Protein AF-A0A938CR38-F1 (afdb_monomer)

Foldseek 3Di:
DPDDPPCPVVDDDPLVVVVVLQVVLCVVVVNPLCRSCVVVVHHSVVSVVSVVVVVVVDPDPPPPPDD

Nearest PDB structures (foldseek):
  4l5e-assembly1_A-2  TM=9.038E-01  e=8.162E-02  Aquifex aeolicus VF5
  1etv-assembly1_B  TM=8.848E-01  e=5.922E-02  Escherichia coli
  1fip-assembly1_B  TM=8.845E-01  e=9.281E-02  Escherichia coli
  1ety-assembly1_B  TM=8.847E-01  e=2.280E-01  Escherichia coli
  1etw-assembly1_A  TM=7.323E-01  e=1.454E-01  Escherichia coli

Structure (mmCIF, N/CA/C/O backbone):
data_AF-A0A938CR38-F1
#
_entry.id   AF-A0A938CR38-F1
#
loop_
_atom_si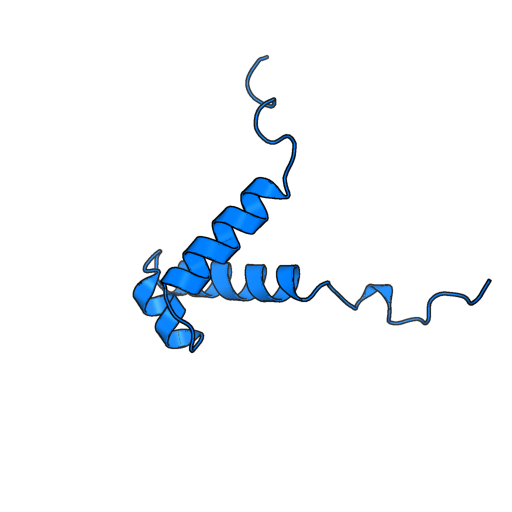te.group_PDB
_atom_site.id
_atom_site.type_symbol
_atom_site.label_atom_id
_atom_site.label_alt_id
_atom_site.label_comp_id
_atom_site.label_asym_id
_atom_site.label_entity_id
_atom_site.label_seq_id
_atom_site.pdbx_PDB_ins_code
_atom_site.Cartn_x
_atom_site.Cartn_y
_atom_site.Cartn_z
_atom_site.occupancy
_atom_site.B_iso_or_equiv
_atom_site.auth_seq_id
_atom_site.auth_comp_id
_atom_site.auth_asym_id
_atom_site.auth_atom_id
_atom_site.pdbx_PDB_model_num
ATOM 1 N N . MET A 1 1 ? 15.353 18.768 -30.874 1.00 43.72 1 MET A N 1
ATOM 2 C CA . MET A 1 1 ? 14.157 18.190 -3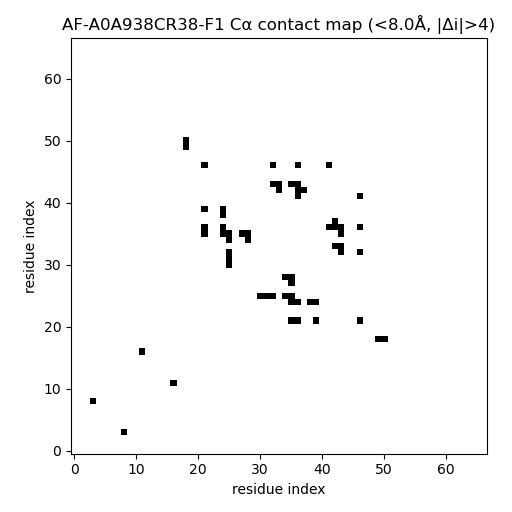0.229 1.00 43.72 1 MET A CA 1
ATOM 3 C C . MET A 1 1 ? 14.243 16.679 -30.374 1.00 43.72 1 MET A C 1
ATOM 5 O O . MET A 1 1 ? 13.941 16.176 -31.447 1.00 43.72 1 MET A O 1
ATOM 9 N N . ALA A 1 2 ? 14.783 15.967 -29.380 1.00 55.38 2 ALA A N 1
ATOM 10 C CA . ALA A 1 2 ? 14.838 14.506 -29.437 1.00 55.38 2 ALA A CA 1
ATOM 11 C C . ALA A 1 2 ? 13.402 13.975 -29.322 1.00 55.38 2 ALA A C 1
ATOM 13 O O . ALA A 1 2 ? 12.728 14.239 -28.328 1.00 55.38 2 ALA A O 1
ATOM 14 N N . GLY A 1 3 ? 12.915 13.332 -30.383 1.00 57.72 3 GLY A N 1
ATOM 15 C CA . GLY A 1 3 ? 11.594 12.715 -30.399 1.00 57.72 3 GLY A CA 1
ATOM 16 C C . GLY A 1 3 ? 11.513 11.624 -29.334 1.00 57.72 3 GLY A C 1
ATOM 17 O O . GLY A 1 3 ? 12.433 10.819 -29.208 1.00 57.72 3 GLY A O 1
ATOM 18 N N . ARG A 1 4 ? 10.420 11.638 -28.566 1.00 62.22 4 ARG A N 1
ATOM 19 C CA . ARG A 1 4 ? 10.010 10.590 -27.622 1.00 62.22 4 ARG A CA 1
ATOM 20 C C . ARG A 1 4 ? 10.170 9.221 -28.298 1.00 62.22 4 ARG A C 1
ATOM 22 O O . ARG A 1 4 ? 9.639 9.030 -29.394 1.00 62.22 4 ARG A O 1
ATOM 29 N N . ALA A 1 5 ? 10.910 8.294 -27.690 1.00 65.44 5 ALA A N 1
ATOM 30 C CA . ALA A 1 5 ? 11.064 6.963 -28.269 1.00 65.44 5 ALA A CA 1
ATOM 31 C C . ALA A 1 5 ? 9.702 6.242 -28.244 1.00 65.44 5 ALA A C 1
ATOM 33 O O . ALA A 1 5 ? 8.954 6.403 -27.270 1.00 65.44 5 ALA A O 1
ATOM 34 N N . PRO A 1 6 ? 9.347 5.453 -29.276 1.00 57.56 6 PRO A N 1
ATOM 35 C CA . PRO A 1 6 ? 8.149 4.624 -29.237 1.00 57.56 6 PRO A CA 1
ATOM 36 C C . PRO A 1 6 ? 8.285 3.623 -28.079 1.00 57.56 6 PRO A C 1
ATOM 38 O O . PRO A 1 6 ? 9.038 2.658 -28.160 1.00 57.56 6 PRO A O 1
ATOM 41 N N . GLY A 1 7 ? 7.614 3.918 -26.965 1.00 67.06 7 GLY A N 1
ATOM 42 C CA . GLY A 1 7 ? 7.732 3.185 -25.701 1.00 67.06 7 GLY A CA 1
ATOM 43 C C . GLY A 1 7 ? 7.723 4.084 -24.466 1.00 67.06 7 GLY A C 1
ATOM 44 O O . GLY A 1 7 ? 7.194 3.686 -23.432 1.00 67.06 7 GLY A O 1
ATOM 45 N N . ASP A 1 8 ? 8.196 5.326 -24.570 1.00 69.94 8 ASP A N 1
ATOM 46 C CA . ASP A 1 8 ? 8.228 6.216 -23.407 1.00 69.94 8 ASP A CA 1
ATOM 47 C C . ASP A 1 8 ? 6.806 6.583 -22.942 1.00 69.94 8 ASP A C 1
ATOM 49 O O . ASP A 1 8 ? 6.588 6.841 -21.763 1.00 69.94 8 ASP A O 1
ATOM 53 N N . GLU A 1 9 ? 5.813 6.635 -23.838 1.00 72.75 9 GLU A N 1
ATOM 54 C CA . GLU A 1 9 ? 4.398 6.845 -23.470 1.00 72.75 9 GLU A CA 1
ATOM 55 C C . GLU A 1 9 ? 3.811 5.682 -22.652 1.00 72.75 9 GLU A C 1
ATOM 57 O O . GLU A 1 9 ? 2.870 5.882 -21.887 1.00 72.75 9 GLU A O 1
ATOM 62 N N . ALA A 1 10 ? 4.394 4.482 -22.750 1.00 82.38 10 ALA A N 1
ATOM 63 C CA . ALA A 1 10 ? 3.985 3.322 -21.961 1.00 82.38 10 ALA A CA 1
ATOM 64 C C . ALA A 1 10 ? 4.606 3.310 -20.550 1.00 82.38 10 ALA A C 1
ATOM 66 O O . ALA A 1 10 ? 4.126 2.589 -19.669 1.00 82.38 10 ALA A O 1
ATOM 67 N N . ILE A 1 11 ? 5.659 4.105 -20.309 1.00 87.94 11 ILE A N 1
ATOM 68 C CA . ILE A 1 11 ? 6.306 4.207 -18.998 1.00 87.94 11 ILE A CA 1
ATOM 69 C C . ILE A 1 11 ? 5.430 5.062 -18.085 1.00 87.94 11 ILE A C 1
ATOM 71 O O . ILE A 1 11 ? 5.375 6.289 -18.183 1.00 87.94 11 ILE A O 1
ATOM 75 N N . ARG A 1 12 ? 4.750 4.390 -17.158 1.00 90.25 12 ARG A N 1
ATOM 76 C CA . ARG A 1 12 ? 3.937 5.043 -16.133 1.00 90.25 12 ARG A CA 1
ATOM 77 C C . ARG A 1 12 ? 4.810 5.435 -14.939 1.00 90.25 12 ARG A C 1
ATOM 79 O O . ARG A 1 12 ? 5.714 4.678 -14.580 1.00 90.25 12 ARG A O 1
ATOM 86 N N . PRO A 1 13 ? 4.530 6.570 -14.276 1.00 91.62 13 PRO A N 1
ATOM 87 C CA . PRO A 1 13 ? 5.179 6.897 -13.014 1.00 91.62 13 PRO A CA 1
ATOM 88 C C . PRO A 1 13 ? 5.000 5.767 -11.994 1.00 91.62 13 PRO A C 1
ATOM 90 O O . PRO A 1 13 ? 3.913 5.196 -11.886 1.00 91.62 13 PRO A O 1
ATOM 93 N N . LEU A 1 14 ? 6.044 5.475 -11.212 1.00 93.25 14 LEU A N 1
ATOM 94 C CA . LEU A 1 14 ? 6.031 4.364 -10.254 1.00 93.25 14 LEU A CA 1
ATOM 95 C C . LEU A 1 14 ? 4.844 4.446 -9.284 1.00 93.25 14 LEU A C 1
ATOM 97 O O . LEU A 1 14 ? 4.199 3.438 -9.026 1.00 93.25 14 LEU A O 1
ATOM 101 N N . TRP A 1 15 ? 4.495 5.650 -8.827 1.00 93.75 15 TRP A N 1
ATOM 102 C CA . TRP A 1 15 ? 3.377 5.854 -7.905 1.00 93.75 15 TRP A CA 1
ATOM 103 C C . TRP A 1 15 ? 2.022 5.417 -8.485 1.00 93.75 15 TRP A C 1
ATOM 105 O O . TRP A 1 15 ? 1.161 4.982 -7.727 1.00 93.75 15 TRP A O 1
ATOM 115 N N . VAL A 1 16 ? 1.832 5.494 -9.810 1.00 94.38 16 VAL A N 1
ATOM 116 C CA . VAL A 1 16 ? 0.610 5.018 -10.481 1.00 94.38 16 VAL A CA 1
ATOM 117 C C . VAL A 1 16 ? 0.563 3.496 -10.435 1.00 94.38 16 VAL A C 1
ATOM 119 O O . VAL A 1 16 ? -0.455 2.920 -10.072 1.00 94.38 16 VAL A O 1
ATOM 122 N N . VAL A 1 17 ? 1.684 2.845 -10.753 1.00 95.81 17 VAL A N 1
ATOM 123 C CA . VAL A 1 17 ? 1.800 1.381 -10.720 1.00 95.81 17 VAL A CA 1
ATOM 124 C C . VAL A 1 17 ? 1.609 0.855 -9.297 1.00 95.81 17 VAL A C 1
ATOM 126 O O . VAL A 1 17 ? 0.866 -0.099 -9.084 1.00 95.81 17 VAL A O 1
ATOM 129 N N . GLU A 1 18 ? 2.240 1.500 -8.315 1.00 96.69 18 GLU A N 1
ATOM 130 C CA . GLU A 1 18 ? 2.077 1.171 -6.900 1.00 96.69 18 GLU A CA 1
ATOM 131 C C . GLU A 1 18 ? 0.634 1.365 -6.433 1.00 96.69 18 GLU A C 1
ATOM 133 O O . GLU A 1 18 ? 0.115 0.511 -5.717 1.00 96.69 18 GLU A O 1
ATOM 138 N N . ARG A 1 19 ? -0.025 2.458 -6.839 1.00 97.00 19 ARG A N 1
ATOM 139 C CA . ARG A 1 19 ? -1.434 2.707 -6.520 1.00 97.00 19 ARG A CA 1
ATOM 140 C C . ARG A 1 19 ? -2.326 1.601 -7.050 1.00 97.00 19 ARG A C 1
ATOM 142 O O . ARG A 1 19 ? -3.092 1.030 -6.280 1.00 97.00 19 ARG A O 1
ATOM 149 N N . ASP A 1 20 ? -2.193 1.271 -8.329 1.00 97.38 20 ASP A N 1
ATOM 150 C CA . ASP A 1 20 ? -3.013 0.241 -8.962 1.00 97.38 20 ASP A CA 1
ATOM 151 C C . ASP A 1 20 ? -2.799 -1.129 -8.288 1.00 97.38 20 ASP A C 1
ATOM 153 O O . ASP A 1 20 ? -3.756 -1.870 -8.062 1.00 97.38 20 ASP A O 1
ATOM 157 N N . ALA A 1 21 ? -1.557 -1.457 -7.912 1.00 98.06 21 ALA A N 1
ATOM 158 C CA . ALA A 1 21 ? -1.238 -2.687 -7.187 1.00 98.06 21 ALA A CA 1
ATOM 159 C C . ALA A 1 21 ? -1.844 -2.713 -5.772 1.00 98.06 21 ALA A C 1
ATOM 161 O O . ALA A 1 21 ? -2.386 -3.737 -5.353 1.00 98.06 21 ALA A O 1
ATOM 162 N N . ILE A 1 22 ? -1.773 -1.593 -5.047 1.00 98.19 22 ILE A N 1
ATOM 163 C CA . ILE A 1 22 ? -2.312 -1.456 -3.690 1.00 98.19 22 ILE A CA 1
ATOM 164 C C . ILE A 1 22 ? -3.837 -1.557 -3.687 1.00 98.19 22 ILE A C 1
ATOM 166 O O . ILE A 1 22 ? -4.376 -2.379 -2.950 1.00 98.19 22 ILE A O 1
ATOM 170 N N . GLU A 1 23 ? -4.529 -0.776 -4.517 1.00 98.19 23 GLU A N 1
ATOM 171 C CA . GLU A 1 23 ? -5.997 -0.779 -4.563 1.00 98.19 23 GLU A CA 1
ATOM 172 C C . GLU A 1 23 ? -6.524 -2.151 -5.019 1.00 98.19 23 GLU A C 1
ATOM 174 O O . GLU A 1 23 ? -7.408 -2.714 -4.377 1.00 98.19 23 GLU A O 1
ATOM 179 N N . ARG A 1 24 ? -5.892 -2.785 -6.021 1.00 98.50 24 ARG A N 1
ATOM 180 C CA . ARG A 1 24 ? -6.252 -4.153 -6.435 1.00 98.50 24 ARG A CA 1
ATOM 181 C C . ARG A 1 24 ? -6.084 -5.172 -5.306 1.00 98.50 24 ARG A C 1
ATOM 183 O O . ARG A 1 24 ? -6.918 -6.064 -5.158 1.00 98.50 24 ARG A O 1
ATOM 190 N N . ALA A 1 25 ? -5.005 -5.084 -4.527 1.00 98.62 25 ALA A N 1
ATOM 191 C CA . ALA A 1 25 ? -4.793 -5.987 -3.399 1.00 98.62 25 ALA A CA 1
ATOM 192 C C . ALA A 1 25 ? -5.840 -5.774 -2.295 1.00 98.62 25 ALA A C 1
ATOM 194 O O . ALA A 1 25 ? -6.302 -6.751 -1.706 1.00 98.62 25 ALA A O 1
ATOM 195 N N . ILE A 1 26 ? -6.232 -4.523 -2.034 1.00 98.50 26 ILE A N 1
ATOM 196 C CA . ILE A 1 26 ? -7.296 -4.177 -1.083 1.00 98.50 26 ILE A CA 1
ATOM 197 C C . ILE A 1 26 ? -8.633 -4.772 -1.541 1.00 98.50 26 ILE A C 1
ATOM 199 O O . ILE A 1 26 ? -9.292 -5.426 -0.731 1.00 98.50 26 ILE A O 1
ATOM 203 N N . ASP A 1 27 ? -8.991 -4.630 -2.819 1.00 98.62 27 ASP A N 1
ATOM 204 C CA . ASP A 1 27 ? -10.224 -5.188 -3.391 1.00 98.62 27 ASP A CA 1
ATOM 205 C C . ASP A 1 27 ? -10.272 -6.716 -3.282 1.00 98.62 27 ASP A C 1
ATOM 207 O O . ASP A 1 27 ? -11.244 -7.278 -2.778 1.00 98.62 27 ASP A O 1
ATOM 211 N N . ILE A 1 28 ? -9.191 -7.404 -3.669 1.00 98.62 28 ILE A N 1
ATOM 212 C CA . ILE A 1 28 ? -9.074 -8.868 -3.534 1.00 98.62 28 ILE A CA 1
ATOM 213 C C . ILE A 1 28 ? -9.190 -9.298 -2.063 1.00 98.62 28 ILE A C 1
ATOM 215 O O . ILE A 1 28 ? -9.738 -10.357 -1.757 1.00 98.62 28 ILE A O 1
ATOM 219 N N . CYS A 1 29 ? -8.691 -8.475 -1.140 1.00 98.50 29 CYS A N 1
ATOM 220 C CA . CYS A 1 29 ? -8.785 -8.714 0.297 1.00 98.50 29 CYS A CA 1
ATOM 221 C C . CYS A 1 29 ? -10.110 -8.239 0.919 1.00 98.50 29 CYS A C 1
ATOM 223 O O . CYS A 1 29 ? -10.236 -8.297 2.145 1.00 98.50 29 CYS A O 1
ATOM 225 N N . GLY A 1 30 ? -11.077 -7.766 0.125 1.00 98.12 30 GLY A N 1
ATOM 226 C CA . GLY A 1 30 ? -12.376 -7.293 0.606 1.00 98.12 30 GLY A CA 1
ATOM 227 C C . GLY A 1 30 ? -12.277 -6.075 1.528 1.00 98.12 30 GLY A C 1
ATOM 228 O O . GLY A 1 30 ? -12.960 -6.016 2.546 1.00 98.12 30 GLY A O 1
ATOM 229 N N . GLY A 1 31 ? -11.366 -5.142 1.240 1.00 98.06 31 GLY A N 1
ATOM 230 C CA . GLY A 1 31 ? -11.137 -3.952 2.065 1.00 98.06 31 GLY A CA 1
ATOM 231 C C . GLY A 1 31 ? -10.197 -4.168 3.259 1.00 98.06 31 GLY A C 1
ATOM 232 O O . GLY A 1 31 ? -9.888 -3.220 3.981 1.00 98.06 31 GLY A O 1
ATOM 233 N N . ASN A 1 32 ? -9.697 -5.388 3.485 1.00 98.38 32 ASN A N 1
ATOM 234 C CA . ASN A 1 32 ? -8.788 -5.677 4.595 1.00 98.38 32 ASN A CA 1
ATOM 235 C C . ASN A 1 32 ? -7.352 -5.200 4.293 1.00 98.38 32 ASN A C 1
ATOM 237 O O . ASN A 1 32 ? -6.544 -5.922 3.706 1.00 98.38 32 ASN A O 1
ATOM 241 N N . ILE A 1 33 ? -7.032 -3.977 4.728 1.00 98.12 33 ILE A N 1
ATOM 242 C CA . ILE A 1 33 ? -5.730 -3.327 4.499 1.00 98.12 33 ILE A CA 1
ATOM 243 C C . ILE A 1 33 ? -4.547 -4.103 5.110 1.00 98.12 33 ILE A C 1
ATOM 245 O O . ILE A 1 33 ? -3.564 -4.300 4.394 1.00 98.12 33 ILE A O 1
ATOM 249 N N . PRO A 1 34 ? -4.584 -4.581 6.374 1.00 98.44 34 PRO A N 1
ATOM 250 C CA . PRO A 1 34 ? -3.492 -5.389 6.922 1.00 98.44 34 PRO A CA 1
ATOM 251 C C . PRO A 1 34 ? -3.188 -6.641 6.092 1.00 98.44 34 PRO A C 1
ATOM 253 O O . PRO A 1 34 ? -2.023 -6.958 5.851 1.00 98.44 34 PRO A O 1
ATOM 256 N N . ARG A 1 35 ? -4.229 -7.326 5.603 1.00 98.56 35 ARG A N 1
ATOM 257 C CA . ARG A 1 35 ? -4.080 -8.508 4.748 1.00 98.56 35 ARG A CA 1
ATOM 258 C C . ARG A 1 35 ? -3.491 -8.153 3.382 1.00 98.56 35 ARG A C 1
ATOM 260 O O . ARG A 1 35 ? -2.573 -8.831 2.929 1.00 98.56 35 ARG A O 1
ATOM 267 N N . ALA A 1 36 ? -3.963 -7.077 2.753 1.00 98.69 36 ALA A N 1
ATOM 268 C CA . ALA A 1 36 ? -3.407 -6.588 1.491 1.00 98.69 36 ALA A CA 1
ATOM 269 C C . ALA A 1 36 ? -1.920 -6.218 1.632 1.00 98.69 36 ALA A C 1
ATOM 271 O O . ALA A 1 36 ? -1.102 -6.595 0.796 1.00 98.69 36 ALA A O 1
ATOM 272 N N . ALA A 1 37 ? 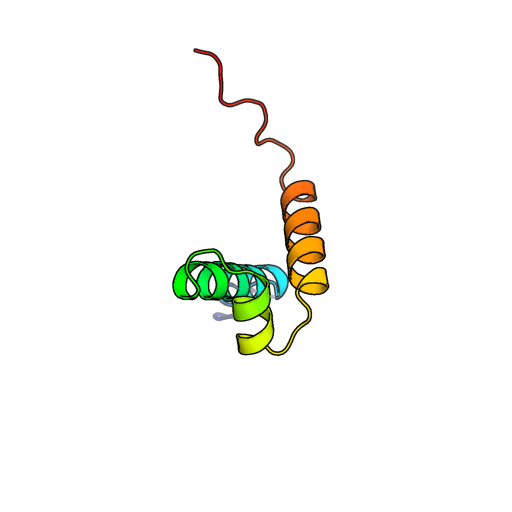-1.552 -5.549 2.727 1.00 98.56 37 ALA A N 1
ATOM 273 C CA . ALA A 1 37 ? -0.171 -5.185 3.028 1.00 98.56 37 ALA A CA 1
ATOM 274 C C . ALA A 1 37 ? 0.740 -6.419 3.150 1.00 98.56 37 ALA A C 1
ATOM 276 O O . ALA A 1 37 ? 1.824 -6.437 2.566 1.00 98.56 37 ALA A O 1
ATOM 277 N N . ALA A 1 38 ? 0.266 -7.471 3.828 1.00 98.50 38 ALA A N 1
ATOM 278 C CA . ALA A 1 38 ? 0.985 -8.738 3.937 1.00 98.50 38 ALA A CA 1
ATOM 279 C C . ALA A 1 38 ? 1.228 -9.390 2.563 1.00 98.50 38 ALA A C 1
ATOM 281 O O . ALA A 1 38 ? 2.342 -9.832 2.292 1.00 98.50 38 AL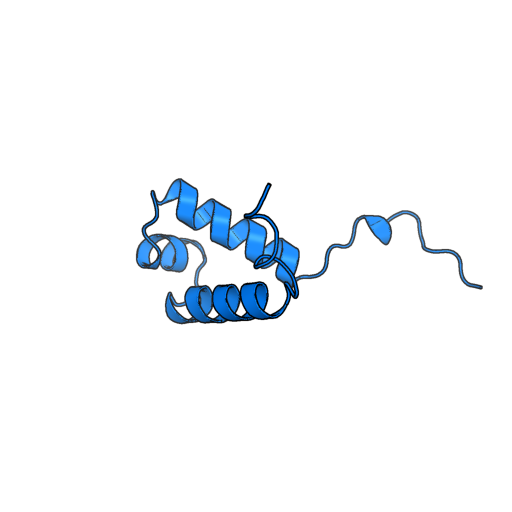A A O 1
ATOM 282 N N . HIS A 1 39 ? 0.230 -9.392 1.671 1.00 98.50 39 HIS A N 1
ATOM 283 C CA . HIS A 1 39 ? 0.391 -9.906 0.304 1.00 98.50 39 HIS A CA 1
ATOM 284 C C . HIS A 1 39 ? 1.375 -9.084 -0.541 1.00 98.50 39 HIS A C 1
ATOM 286 O O . HIS A 1 39 ? 2.077 -9.644 -1.378 1.00 98.50 39 HIS A O 1
ATOM 292 N N . LEU A 1 40 ? 1.438 -7.771 -0.319 1.00 98.00 40 LEU A N 1
ATOM 293 C CA . LEU A 1 40 ? 2.331 -6.857 -1.035 1.00 98.00 40 LEU A CA 1
ATOM 294 C C . LEU A 1 40 ? 3.740 -6.764 -0.428 1.00 98.00 40 LEU A C 1
ATOM 296 O O . LEU A 1 40 ? 4.592 -6.075 -0.985 1.00 98.00 40 LEU A O 1
ATOM 300 N N . GLY A 1 41 ? 3.997 -7.412 0.712 1.00 98.38 41 GLY A N 1
ATOM 301 C CA . GLY A 1 41 ? 5.295 -7.356 1.390 1.00 98.38 41 GLY A CA 1
ATOM 302 C C . GLY A 1 41 ? 5.636 -5.979 1.973 1.00 98.38 41 GLY A C 1
ATOM 303 O O . GLY A 1 41 ? 6.809 -5.634 2.095 1.00 98.38 41 GLY A O 1
ATOM 304 N N . ILE A 1 42 ? 4.627 -5.176 2.324 1.00 98.12 42 ILE A N 1
ATOM 305 C CA . ILE A 1 42 ? 4.798 -3.839 2.914 1.00 98.12 42 ILE A CA 1
ATOM 306 C C . ILE A 1 42 ? 4.011 -3.708 4.220 1.00 98.12 42 ILE A C 1
ATOM 308 O O . ILE A 1 42 ? 3.165 -4.532 4.550 1.00 98.12 42 ILE A O 1
ATOM 312 N N . SER A 1 43 ? 4.266 -2.642 4.982 1.00 98.50 43 SER A N 1
ATOM 313 C CA . SER A 1 43 ? 3.467 -2.338 6.177 1.00 98.50 43 SER A CA 1
ATOM 314 C C . SER A 1 43 ? 2.116 -1.707 5.815 1.00 98.50 43 SER A C 1
ATOM 316 O O . SER A 1 43 ? 2.024 -0.937 4.854 1.00 98.50 43 SER A O 1
ATOM 318 N N . ALA A 1 44 ? 1.080 -1.937 6.629 1.00 97.94 44 ALA A N 1
ATOM 319 C CA . ALA A 1 44 ? -0.206 -1.242 6.487 1.00 97.94 44 ALA A CA 1
ATOM 320 C C . ALA A 1 44 ? -0.036 0.290 6.558 1.00 97.94 44 ALA A C 1
ATOM 322 O O . ALA A 1 44 ? -0.630 1.025 5.772 1.00 97.94 44 ALA A O 1
ATOM 323 N N . SER A 1 45 ? 0.861 0.779 7.421 1.00 98.25 45 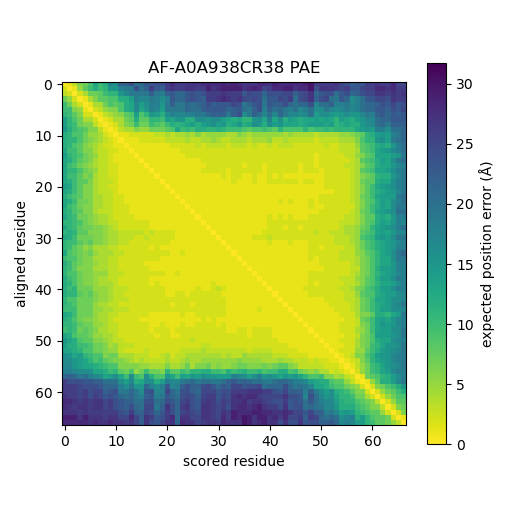SER A N 1
ATOM 324 C CA . SER A 1 45 ? 1.218 2.201 7.515 1.00 98.25 45 SER A CA 1
ATOM 325 C C . SER A 1 45 ? 1.787 2.765 6.208 1.00 98.25 45 SER A C 1
ATOM 327 O O . SER A 1 45 ? 1.609 3.945 5.914 1.00 98.25 45 SER A O 1
ATOM 329 N N . THR A 1 46 ? 2.459 1.950 5.388 1.00 97.94 46 THR A N 1
ATOM 330 C CA . THR A 1 46 ? 2.909 2.357 4.047 1.00 97.94 46 THR A CA 1
ATOM 331 C C . THR A 1 46 ? 1.720 2.603 3.121 1.00 97.94 46 THR A C 1
ATOM 333 O O . THR A 1 46 ? 1.713 3.617 2.427 1.00 97.94 46 THR A O 1
ATOM 336 N N . ILE A 1 47 ? 0.707 1.731 3.146 1.00 97.94 47 ILE A N 1
ATOM 337 C CA . ILE A 1 47 ? -0.521 1.900 2.355 1.00 97.94 47 ILE A CA 1
ATOM 338 C C . ILE A 1 47 ? -1.235 3.195 2.751 1.00 97.94 47 ILE A C 1
ATOM 340 O O . ILE A 1 47 ? -1.504 4.026 1.887 1.00 97.94 47 ILE A O 1
ATOM 344 N N . TYR A 1 48 ? -1.474 3.414 4.048 1.00 97.19 48 TYR A N 1
ATOM 345 C CA . TYR A 1 48 ? -2.156 4.625 4.518 1.00 97.19 48 TYR A CA 1
ATOM 346 C C . TYR A 1 48 ? -1.417 5.911 4.120 1.00 97.19 48 TYR A C 1
ATOM 348 O O . TYR A 1 48 ? -2.035 6.842 3.606 1.00 97.19 48 TYR A O 1
ATOM 356 N N . ARG A 1 49 ? -0.086 5.954 4.279 1.00 96.81 49 ARG A N 1
ATOM 357 C CA . ARG A 1 49 ? 0.723 7.121 3.875 1.00 96.81 49 ARG A CA 1
ATOM 358 C C . ARG A 1 49 ? 0.685 7.376 2.369 1.00 96.81 49 ARG A C 1
ATOM 360 O O . ARG A 1 49 ? 0.623 8.532 1.952 1.00 96.81 49 ARG A O 1
ATOM 367 N N . LYS A 1 50 ? 0.721 6.319 1.551 1.00 95.56 50 LYS A N 1
ATOM 368 C CA . LYS A 1 50 ? 0.608 6.446 0.093 1.00 95.56 50 LYS A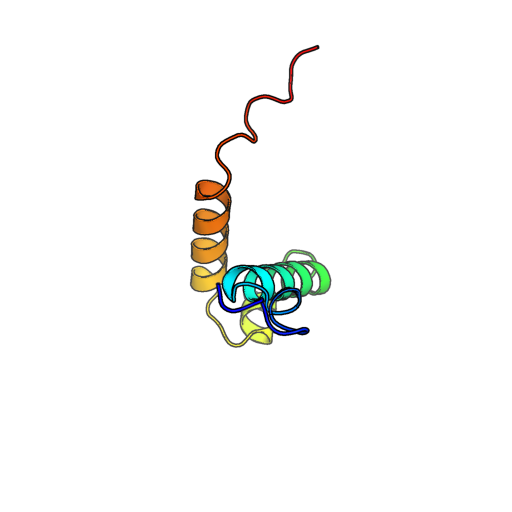 CA 1
ATOM 369 C C . LYS A 1 50 ? -0.764 6.998 -0.314 1.00 95.56 50 LYS A C 1
ATOM 371 O O . LYS A 1 50 ? -0.793 7.960 -1.073 1.00 95.56 50 LYS A O 1
ATOM 376 N N . ARG A 1 51 ? -1.866 6.491 0.257 1.00 94.50 51 ARG A N 1
ATOM 377 C CA . ARG A 1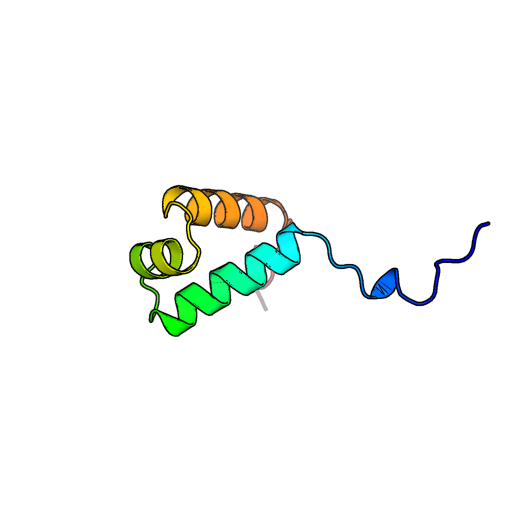 51 ? -3.228 6.999 -0.021 1.00 94.50 51 ARG A CA 1
ATOM 378 C C . ARG A 1 51 ? -3.385 8.480 0.316 1.00 94.50 51 ARG A C 1
ATOM 380 O O . ARG A 1 51 ? -3.819 9.241 -0.542 1.00 94.50 51 ARG A O 1
ATOM 387 N N . LEU A 1 52 ? -2.907 8.903 1.489 1.00 93.69 52 LEU A N 1
ATOM 388 C CA . LEU A 1 52 ? -2.913 10.318 1.881 1.00 93.69 52 LEU A CA 1
ATOM 389 C C . LEU A 1 52 ? -2.124 11.197 0.892 1.00 93.69 52 LEU A C 1
ATOM 391 O O . LEU A 1 52 ? -2.537 12.305 0.560 1.00 93.69 52 LEU A O 1
ATOM 395 N N . THR A 1 53 ? -0.993 10.692 0.393 1.00 92.69 53 THR A N 1
ATOM 396 C CA . THR A 1 53 ? -0.173 11.406 -0.599 1.00 92.69 53 THR A CA 1
ATOM 397 C C . THR A 1 53 ? -0.914 11.561 -1.930 1.00 92.69 53 THR A C 1
ATOM 399 O O . THR A 1 53 ? -0.860 12.628 -2.537 1.00 92.69 53 THR A O 1
ATOM 402 N N . TRP A 1 54 ? -1.630 10.525 -2.378 1.00 90.44 54 TRP A N 1
ATOM 403 C CA . TRP A 1 54 ? -2.411 10.574 -3.617 1.00 90.44 54 TRP A CA 1
ATOM 404 C C . TRP A 1 54 ? -3.613 11.516 -3.519 1.00 90.44 54 TRP A C 1
ATOM 406 O O . TRP A 1 54 ? -3.911 12.208 -4.489 1.00 90.44 54 TRP A O 1
ATOM 416 N N . GLU A 1 55 ? -4.283 11.568 -2.366 1.00 86.44 55 GLU A N 1
ATOM 417 C CA . GLU A 1 55 ? -5.375 12.516 -2.101 1.00 86.44 55 GLU A CA 1
ATOM 418 C C . GLU A 1 55 ? -4.878 13.965 -2.168 1.00 86.44 55 GLU A C 1
ATOM 420 O O . GLU A 1 55 ? -5.482 14.795 -2.845 1.00 86.44 55 GLU A O 1
ATOM 425 N N . ALA A 1 56 ? -3.723 14.256 -1.563 1.00 84.62 56 ALA A N 1
ATOM 426 C CA . ALA A 1 56 ? -3.105 15.582 -1.620 1.00 84.62 56 ALA A CA 1
ATOM 427 C C . ALA A 1 56 ? -2.668 15.993 -3.042 1.00 84.62 56 ALA A C 1
ATOM 429 O O . ALA A 1 56 ? -2.587 17.182 -3.349 1.00 84.62 56 ALA A O 1
ATOM 430 N N . GLN A 1 57 ? -2.392 15.023 -3.919 1.00 74.75 57 GLN A N 1
ATOM 431 C CA . GLN A 1 57 ? -2.037 15.251 -5.323 1.00 74.75 57 GLN A CA 1
ATOM 432 C C . GLN A 1 57 ? -3.242 15.491 -6.242 1.00 74.75 57 GLN A C 1
ATOM 434 O O . GLN A 1 5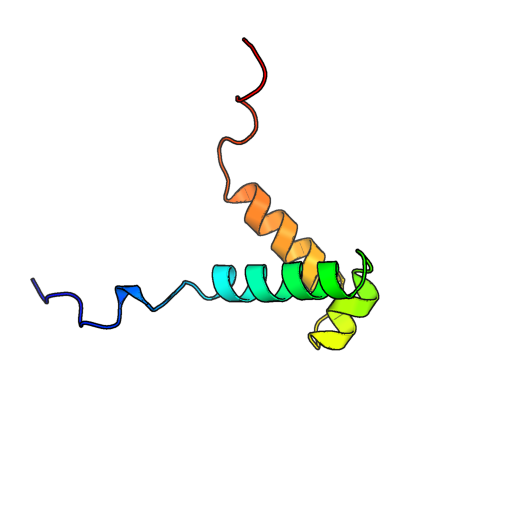7 ? -3.036 15.808 -7.413 1.00 74.75 57 GLN A O 1
ATOM 439 N N . GLN A 1 58 ? -4.477 15.368 -5.743 1.00 63.53 58 GLN A N 1
ATOM 440 C CA . GLN A 1 58 ? -5.697 15.695 -6.482 1.00 63.53 58 GLN A CA 1
ATOM 441 C C . GLN A 1 58 ? -6.264 17.050 -6.026 1.00 63.53 58 GLN A C 1
ATOM 443 O O . GLN A 1 58 ? -7.222 17.088 -5.248 1.00 63.53 58 GLN A O 1
ATOM 448 N N . PRO A 1 59 ? -5.729 18.193 -6.500 1.00 47.47 59 PRO A N 1
ATOM 449 C CA . PRO A 1 59 ? -6.366 19.474 -6.251 1.00 47.47 59 PRO A CA 1
ATOM 450 C C . PRO A 1 59 ? -7.650 19.538 -7.094 1.00 47.47 59 PRO A C 1
ATOM 452 O O . PRO A 1 59 ? -7.584 19.784 -8.295 1.00 47.47 59 PRO A O 1
ATOM 455 N N . GLY A 1 60 ? -8.821 19.288 -6.492 1.00 53.78 60 GLY A N 1
ATOM 456 C CA . GLY A 1 60 ? -10.105 19.608 -7.141 1.00 53.78 60 GLY A CA 1
ATOM 457 C C . GLY A 1 60 ? -11.297 18.658 -6.980 1.00 53.78 60 GLY A C 1
ATOM 458 O O . GLY A 1 60 ? -12.336 18.943 -7.564 1.00 53.78 60 GLY A O 1
ATOM 459 N N . ALA A 1 61 ? -11.246 17.586 -6.184 1.00 51.84 61 ALA A N 1
ATOM 460 C CA . ALA A 1 61 ? -12.423 16.716 -5.982 1.00 51.84 61 ALA A CA 1
ATOM 461 C C . ALA A 1 61 ? -13.464 17.263 -4.968 1.00 51.84 61 ALA A C 1
ATOM 463 O O . ALA A 1 61 ? -14.282 16.507 -4.455 1.00 51.84 61 ALA A O 1
ATOM 464 N N . ALA A 1 62 ? -13.444 18.570 -4.668 1.00 49.88 62 ALA A N 1
ATOM 465 C CA . ALA A 1 62 ? -14.372 19.232 -3.740 1.00 49.88 62 ALA A CA 1
ATOM 466 C C . ALA A 1 62 ? -15.405 20.157 -4.427 1.00 49.88 62 ALA A C 1
ATOM 468 O O . ALA A 1 62 ? -16.100 20.897 -3.740 1.00 49.88 62 ALA A O 1
ATOM 469 N N . ALA A 1 63 ? -15.530 20.135 -5.763 1.00 51.88 63 ALA A N 1
ATOM 470 C CA . ALA A 1 63 ? -16.424 21.041 -6.504 1.00 51.88 63 ALA A CA 1
ATOM 471 C C . ALA A 1 63 ? -17.327 20.353 -7.551 1.00 51.88 63 ALA A C 1
ATOM 473 O O . ALA A 1 63 ? -17.688 20.964 -8.552 1.00 51.88 63 ALA A O 1
ATOM 474 N N . ALA A 1 64 ? -17.720 19.095 -7.335 1.00 52.62 64 ALA A N 1
ATOM 475 C CA . ALA A 1 64 ? -18.748 18.428 -8.144 1.00 52.62 64 ALA A CA 1
ATOM 476 C C . ALA A 1 64 ? -19.892 17.959 -7.235 1.00 52.62 64 ALA A C 1
ATOM 478 O O . ALA A 1 64 ? -20.050 16.777 -6.948 1.00 52.62 64 ALA A O 1
ATOM 479 N N . GLY A 1 65 ? -20.642 18.930 -6.717 1.00 53.88 65 GLY A N 1
ATOM 480 C CA . GLY A 1 65 ? -21.752 18.706 -5.797 1.00 53.88 65 GLY A CA 1
ATOM 481 C C . GLY A 1 65 ? -22.619 19.947 -5.624 1.00 53.88 65 GLY A C 1
ATOM 482 O O . GLY A 1 65 ? -22.852 20.362 -4.497 1.00 53.88 65 GLY A O 1
ATOM 483 N N . SER A 1 66 ? -23.052 20.560 -6.730 1.00 43.91 66 SER A N 1
ATOM 484 C CA . SER A 1 66 ? -24.193 21.487 -6.759 1.00 43.91 66 SER A CA 1
ATOM 485 C C . SER A 1 66 ? -24.584 21.814 -8.207 1.00 43.91 66 SER A C 1
ATOM 487 O O . SER A 1 66 ? -23.966 22.687 -8.818 1.00 43.91 66 SER A O 1
ATOM 489 N N . ALA A 1 67 ? -25.578 21.105 -8.741 1.00 41.53 67 ALA A N 1
ATOM 490 C CA . ALA A 1 67 ? -26.611 21.601 -9.661 1.00 41.53 67 ALA A CA 1
ATOM 491 C C . ALA A 1 67 ? -27.600 20.464 -9.944 1.00 41.53 67 ALA A C 1
ATOM 493 O O . ALA A 1 67 ? -27.128 19.374 -10.335 1.00 41.53 67 ALA A O 1
#

Mean predicted aligned error: 8.45 Å

Radius of gyration: 16.15 Å; Cα contacts (8 Å, |Δi|>4): 31; chains: 1; bounding box: 41×32×38 Å

Secondary structure (DSSP, 8-state):
-----TTGGG---HHHHHHHHHHHHHHHTTT-HHHHHHHHTS-HHHHHHHHHHHHHT-TTTTS----

Sequence (67 aa):
MAGRAPGDEAIRPLWVVERDAIER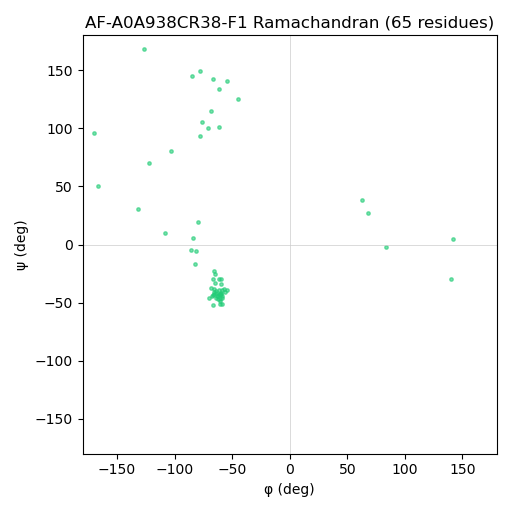AIDICGGNIPRAAAHLGISASTIYRKRLTWEAQQPGAAAAGSA

Solvent-accessible surface area (backbone atoms only — not comparable to full-atom values): 4252 Å² total; per-residue (Å²): 131,86,75,80,58,97,58,58,89,72,62,68,61,65,70,58,57,52,46,55,53,50,54,52,36,20,57,77,45,73,67,35,50,64,59,23,17,59,76,69,75,47,56,46,69,56,53,55,55,50,51,55,52,53,55,71,70,51,89,68,89,84,75,89,83,86,134

pLDDT: mean 84.24, std 18.9, range [41.53, 98.69]